Protein AF-A0A448WLX7-F1 (afdb_monomer)

Nearest PDB structures (foldseek):
  8vtb-assembly1_A  TM=5.440E-01  e=6.878E-02  Spirochaeta thermophila
  8vta-assembly1_A  TM=6.052E-01  e=1.292E-01  Spirochaeta thermophila
  7w6n-assembly1_B  TM=4.702E-01  e=5.692E-02  Homo sapiens
  7w6s-assembly1_F  TM=4.322E-01  e=3.899E-02  Homo sapiens
  8vt9-assembly1_A  TM=4.834E-01  e=9.429E-02  Spirochaeta thermophila

Solvent-accessible surface area (backbone atoms only — not comparable to full-atom values): 6444 Å² total; per-residue (Å²): 117,71,66,60,56,53,51,54,51,50,52,52,53,49,48,49,50,36,30,32,69,67,68,61,87,73,87,69,75,66,88,46,72,68,50,44,52,51,45,53,52,37,30,52,52,31,52,50,52,51,51,51,52,52,53,53,50,49,57,55,48,52,57,50,50,52,51,51,48,54,54,50,52,53,53,49,53,52,52,52,51,50,49,49,47,40,50,60,72,72,37,100,69,64,61,68,74,58,55,59,52,53,54,53,54,54,53,47,68,65,60,71,77,114

Secondary structure (DSSP, 8-state):
-HHHHHHHHHHHHHHHHHHHTT----SS---SHHHHHHHHHHHHHHHHHHHHHHHHHHHHHHHHHHHHHHHHHHHHHHHHHHHHHIIIIISSS--HHHHHHHHHHHHHHHHTT-

Organism: NCBI:txid117903

InterPro domains:
  IPR004178 Calmodulin-binding domain [PF02888] (65-111)
  IPR004178 Calmodulin-binding domain [SM01053] (64-114)
  IPR013099 Potassium channel domain [PF07885] (6-61)
  IPR015449 Potassium channel, calcium-activated, SK [PTHR10153] (5-111)
  IPR036122 SK, calmodulin-binding domain superfamily [SSF81327] (59-111)

Mean predicted aligned error: 13.39 Å

Foldseek 3Di:
DVVVVVVVVVLLVVLLVCLLCVNCPVPDDDPDPVSVVSSVVSNVVSVVVVVVVVVVVVVVVVVVVVVVVVVVVVVVVVVLVVVCCCQVPVDPDHDVVVVVVSVVVVVCVVPVPD

Sequence (114 aa):
MHDEYQANLLNSMWLIAVTFLSIGYGDIVPHTYCGRVIAICAGVLGSGCTALVVAVFARKLELSKAEKHVKYYAANVLRETWLIYKYTKLVKRVNPSKVRTHQRKFLRAIHGQV

Radius of gyration: 31.61 Å; Cα contacts (8 Å, |Δi|>4): 35; chains: 1; bounding box: 75×33×71 Å

pLDDT: mean 81.43, std 10.05, range [47.69, 95.31]

Structure (mmCIF, N/CA/C/O backbone):
data_AF-A0A448WLX7-F1
#
_entry.id   AF-A0A448WLX7-F1
#
loop_
_atom_site.group_PDB
_atom_site.id
_atom_site.type_symbol
_atom_site.label_atom_id
_atom_site.label_alt_id
_atom_site.label_comp_id
_atom_site.label_asym_id
_atom_site.label_entity_id
_atom_site.label_seq_id
_atom_site.pdbx_PDB_ins_code
_atom_site.Cartn_x
_atom_site.Cartn_y
_atom_site.Cartn_z
_atom_site.occupancy
_atom_site.B_iso_or_equiv
_atom_site.auth_seq_id
_atom_site.auth_comp_id
_atom_site.auth_asym_id
_atom_site.auth_atom_id
_atom_site.pdbx_PDB_model_num
ATOM 1 N N . MET A 1 1 ? 35.402 2.945 -23.782 1.00 61.84 1 MET A N 1
ATOM 2 C CA . MET A 1 1 ? 34.767 1.605 -23.875 1.00 61.84 1 MET A CA 1
ATOM 3 C C . MET A 1 1 ? 34.135 1.160 -22.559 1.00 61.84 1 MET A C 1
ATOM 5 O O . MET A 1 1 ? 33.009 0.693 -22.609 1.00 61.84 1 MET A O 1
ATOM 9 N N . HIS A 1 2 ? 34.787 1.298 -21.395 1.00 70.38 2 HIS A N 1
ATOM 10 C CA . HIS A 1 2 ? 34.151 0.935 -20.113 1.00 70.38 2 HIS A CA 1
ATOM 11 C C . HIS A 1 2 ? 32.981 1.861 -19.729 1.00 70.38 2 HIS A C 1
ATOM 13 O O . HIS A 1 2 ? 31.963 1.383 -19.232 1.00 70.38 2 HIS A O 1
ATOM 19 N N . ASP A 1 3 ? 33.079 3.156 -20.037 1.00 79.00 3 ASP A N 1
ATOM 20 C CA . ASP A 1 3 ? 32.063 4.145 -19.646 1.00 79.00 3 ASP A CA 1
ATOM 21 C C . ASP A 1 3 ? 30.704 3.925 -20.333 1.00 79.00 3 ASP A C 1
ATOM 23 O O . ASP A 1 3 ? 29.656 4.102 -19.715 1.00 79.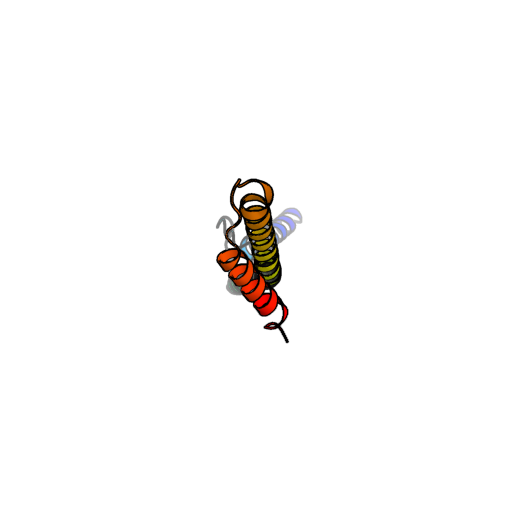00 3 ASP A O 1
ATOM 27 N N . GLU A 1 4 ? 30.699 3.460 -21.586 1.00 79.94 4 GLU A N 1
ATOM 28 C CA . GLU A 1 4 ? 29.460 3.186 -22.327 1.00 79.94 4 GLU A CA 1
ATOM 29 C C . GLU A 1 4 ? 28.717 1.960 -21.791 1.00 79.94 4 GLU A C 1
ATOM 31 O O . GLU A 1 4 ? 27.490 1.957 -21.710 1.00 79.94 4 GLU A O 1
ATOM 36 N N . TYR A 1 5 ? 29.440 0.913 -21.384 1.00 81.19 5 TYR A N 1
ATOM 37 C CA . TYR A 1 5 ? 28.818 -0.264 -20.778 1.00 81.19 5 TYR A CA 1
ATOM 38 C C . TYR A 1 5 ? 28.167 0.088 -19.439 1.00 81.19 5 TYR A C 1
ATOM 40 O O . TYR A 1 5 ? 27.025 -0.294 -19.177 1.00 81.19 5 TYR A O 1
ATOM 48 N N . GLN A 1 6 ? 28.862 0.884 -18.625 1.00 82.06 6 GLN A N 1
ATOM 49 C CA . GLN A 1 6 ? 28.334 1.354 -17.353 1.00 82.06 6 GLN A CA 1
ATOM 50 C C . GLN A 1 6 ? 27.101 2.246 -17.547 1.00 82.06 6 GLN A C 1
ATOM 52 O O . GLN A 1 6 ? 26.102 2.053 -16.856 1.00 82.06 6 GLN A O 1
ATOM 57 N N . ALA A 1 7 ? 27.118 3.150 -18.531 1.00 83.31 7 ALA A N 1
ATOM 58 C CA . ALA A 1 7 ? 25.956 3.965 -18.880 1.00 83.31 7 ALA A CA 1
ATOM 59 C C . ALA A 1 7 ? 24.758 3.109 -19.333 1.00 83.31 7 ALA A C 1
ATOM 61 O O . ALA A 1 7 ? 23.641 3.315 -18.865 1.00 83.31 7 ALA A O 1
ATOM 62 N N . ASN A 1 8 ? 24.978 2.095 -20.174 1.00 84.38 8 ASN A N 1
ATOM 63 C CA . ASN A 1 8 ? 23.917 1.195 -20.640 1.00 84.38 8 ASN A CA 1
ATOM 64 C C . ASN A 1 8 ? 23.304 0.346 -19.510 1.00 84.38 8 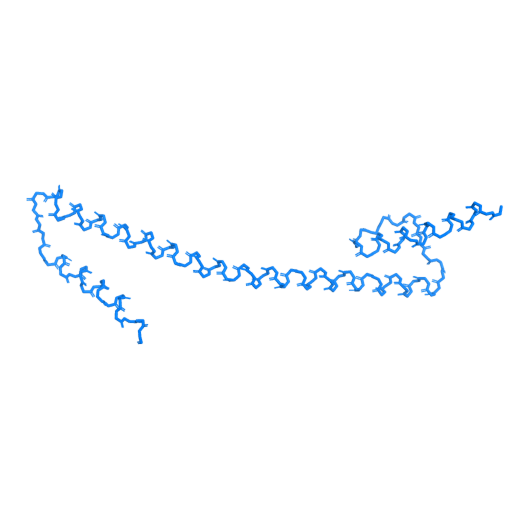ASN A C 1
ATOM 66 O O . ASN A 1 8 ? 22.083 0.151 -19.473 1.00 84.38 8 ASN A O 1
ATOM 70 N N . LEU A 1 9 ? 24.126 -0.133 -18.569 1.00 84.81 9 LEU A N 1
ATOM 71 C CA . LEU A 1 9 ? 23.650 -0.834 -17.374 1.00 84.81 9 LEU A CA 1
ATOM 72 C C . LEU A 1 9 ? 22.826 0.087 -16.470 1.00 84.81 9 LEU A C 1
ATOM 74 O O . LEU A 1 9 ? 21.726 -0.287 -16.063 1.00 84.81 9 LEU A O 1
ATOM 78 N N . LEU A 1 10 ? 23.322 1.296 -16.200 1.00 87.75 10 LEU A N 1
ATOM 79 C CA . LEU A 1 10 ? 22.623 2.288 -15.383 1.00 87.75 10 LEU A CA 1
ATOM 80 C C . LEU A 1 10 ? 21.288 2.702 -16.016 1.00 87.75 10 LEU A C 1
ATOM 82 O O . LEU A 1 10 ? 20.280 2.740 -15.316 1.00 87.75 10 LEU A O 1
ATOM 86 N N . ASN A 1 11 ? 21.246 2.903 -17.335 1.00 86.25 11 ASN A N 1
ATOM 87 C CA . ASN A 1 11 ? 20.021 3.201 -18.085 1.00 86.25 11 ASN A CA 1
ATOM 88 C C . ASN A 1 11 ? 18.994 2.064 -17.993 1.00 86.25 11 ASN A C 1
ATOM 90 O O . ASN A 1 11 ? 17.799 2.307 -17.836 1.00 86.25 11 ASN A O 1
ATOM 94 N N . SER A 1 12 ? 19.455 0.812 -18.052 1.00 85.81 12 SER A N 1
ATOM 95 C CA . SER A 1 12 ? 18.589 -0.364 -17.921 1.00 85.81 12 SER A CA 1
ATOM 96 C C . SER A 1 12 ? 18.046 -0.507 -16.497 1.00 85.81 12 SER A C 1
ATOM 98 O O . SER A 1 12 ? 16.854 -0.742 -16.311 1.00 85.81 12 SER A O 1
ATOM 100 N N . MET A 1 13 ? 18.892 -0.317 -15.480 1.00 86.56 13 MET A N 1
ATOM 101 C CA . MET A 1 13 ? 18.469 -0.320 -14.075 1.00 86.56 13 MET A CA 1
ATOM 102 C C . MET A 1 13 ? 17.480 0.811 -13.780 1.00 86.56 13 MET A C 1
ATOM 104 O O . MET A 1 13 ? 16.469 0.576 -13.121 1.00 86.56 13 MET A O 1
ATOM 108 N N . TRP A 1 14 ? 17.740 2.012 -14.303 1.00 89.31 14 TRP A N 1
ATOM 109 C CA . TRP A 1 14 ? 16.857 3.172 -14.197 1.00 89.31 14 TRP A CA 1
ATOM 110 C C . TRP A 1 14 ? 15.488 2.897 -14.818 1.00 89.31 14 TRP A C 1
ATOM 112 O O . TRP A 1 14 ? 14.468 3.048 -14.148 1.00 89.31 14 TRP A O 1
ATOM 122 N N . LEU A 1 15 ? 15.462 2.399 -16.058 1.00 87.75 15 LEU A N 1
ATOM 123 C CA . LEU A 1 15 ? 14.232 2.033 -16.753 1.00 87.75 15 LEU A CA 1
ATOM 124 C C . LEU A 1 15 ? 13.404 1.022 -15.947 1.00 87.75 15 LEU A C 1
ATOM 126 O O . LEU A 1 15 ? 12.196 1.201 -15.777 1.00 87.75 15 LEU A O 1
ATOM 130 N N . ILE A 1 16 ? 14.042 -0.028 -15.422 1.00 86.69 16 ILE A N 1
ATOM 131 C CA . ILE A 1 16 ? 13.357 -1.048 -14.619 1.00 86.69 16 ILE A CA 1
ATOM 132 C C . ILE A 1 16 ? 12.851 -0.467 -13.295 1.00 86.69 16 ILE A C 1
ATOM 134 O O . ILE A 1 16 ? 11.719 -0.759 -12.915 1.00 86.69 16 ILE A O 1
ATOM 138 N N . ALA A 1 17 ? 13.621 0.392 -12.624 1.00 85.94 17 ALA A N 1
ATOM 139 C CA . ALA A 1 17 ? 13.199 1.044 -11.384 1.00 85.94 17 ALA A CA 1
ATOM 140 C C . ALA A 1 17 ? 11.988 1.972 -11.597 1.00 85.94 17 ALA A C 1
ATOM 142 O O . ALA A 1 17 ? 11.001 1.874 -10.867 1.00 85.94 17 ALA A O 1
ATOM 143 N N . VAL A 1 18 ? 12.021 2.818 -12.631 1.00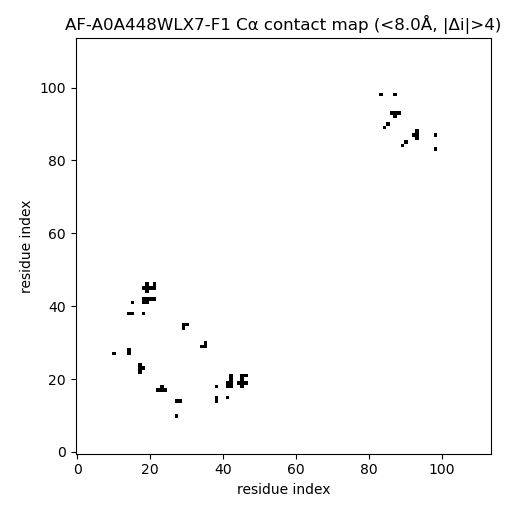 86.56 18 VAL A N 1
ATOM 144 C CA . VAL A 1 18 ? 10.927 3.735 -13.005 1.00 86.56 18 VAL A CA 1
ATOM 145 C C . VAL A 1 18 ? 9.665 2.970 -13.415 1.00 86.56 18 VAL A C 1
ATOM 147 O O . VAL A 1 18 ? 8.552 3.400 -13.103 1.00 86.56 18 VAL A O 1
ATOM 150 N N . THR A 1 19 ? 9.828 1.819 -14.074 1.00 86.50 19 THR A N 1
ATOM 151 C CA . THR A 1 19 ? 8.717 0.944 -14.478 1.00 86.50 19 THR A CA 1
ATOM 152 C C . THR A 1 19 ? 8.127 0.186 -13.288 1.00 86.50 19 THR A C 1
ATOM 154 O O . THR A 1 19 ? 6.909 0.126 -13.143 1.00 86.50 19 THR A O 1
ATOM 157 N N . PHE A 1 20 ? 8.968 -0.342 -12.395 1.00 85.81 20 PHE A N 1
ATOM 158 C CA . PHE A 1 20 ? 8.528 -1.014 -11.170 1.00 85.81 20 PHE A CA 1
ATOM 159 C C . PHE A 1 20 ? 7.764 -0.060 -10.246 1.00 85.81 20 PHE A C 1
ATOM 161 O O . PHE A 1 20 ? 6.721 -0.416 -9.700 1.00 85.81 20 PHE A O 1
ATOM 168 N N . LEU A 1 21 ? 8.242 1.182 -10.131 1.00 84.44 21 LEU A N 1
ATOM 169 C CA . LEU A 1 21 ? 7.584 2.239 -9.365 1.00 84.44 21 LEU A CA 1
ATOM 170 C C . LEU A 1 21 ? 6.345 2.815 -10.078 1.00 84.44 21 LEU A C 1
ATOM 172 O O . LEU A 1 21 ? 5.656 3.660 -9.516 1.00 84.44 21 LEU A O 1
ATOM 176 N N . SER A 1 22 ? 6.034 2.341 -11.293 1.00 84.88 22 SER A N 1
ATOM 177 C CA . SER A 1 22 ? 4.906 2.792 -12.121 1.00 84.88 22 SER A CA 1
ATOM 178 C C . SER A 1 22 ? 4.900 4.308 -12.392 1.00 84.88 22 SER A C 1
ATOM 180 O O . SER A 1 22 ? 3.833 4.899 -12.530 1.00 84.88 22 SER A O 1
ATOM 182 N N . ILE A 1 23 ? 6.080 4.945 -12.470 1.00 89.12 23 ILE A N 1
ATOM 183 C CA . ILE A 1 23 ? 6.207 6.382 -12.781 1.00 89.12 23 ILE A CA 1
ATOM 184 C C . ILE A 1 23 ? 6.178 6.612 -14.295 1.00 89.12 23 ILE A C 1
ATOM 186 O O . ILE A 1 23 ? 5.370 7.393 -14.782 1.00 89.12 23 ILE A O 1
ATOM 190 N N . GLY A 1 24 ? 7.065 5.932 -15.032 1.00 85.06 24 GLY A N 1
ATOM 191 C CA . GLY A 1 24 ? 7.131 5.993 -16.497 1.00 85.06 24 GLY A CA 1
ATOM 192 C C . GLY A 1 24 ? 7.448 7.377 -17.084 1.00 85.06 24 GLY A C 1
ATOM 193 O O . GLY A 1 24 ? 6.650 7.892 -17.857 1.00 85.06 24 GLY A O 1
ATOM 194 N N . TYR A 1 25 ? 8.613 7.963 -16.775 1.00 84.44 25 TYR A N 1
ATOM 195 C CA . TYR A 1 25 ? 9.029 9.261 -17.343 1.00 84.44 25 TYR A CA 1
ATOM 196 C C . TYR A 1 25 ? 9.113 9.274 -18.881 1.00 84.44 25 TYR A C 1
ATOM 198 O O . TYR A 1 25 ? 8.861 10.309 -19.494 1.00 84.44 25 TYR A O 1
ATOM 206 N N . GLY A 1 26 ? 9.439 8.134 -19.504 1.00 82.81 26 GLY A N 1
ATOM 207 C CA . GLY A 1 26 ? 9.500 7.990 -20.965 1.00 82.81 26 GLY A CA 1
ATOM 208 C C . GLY A 1 26 ? 10.767 8.562 -21.612 1.00 82.81 26 GLY A C 1
ATOM 209 O O . GLY A 1 26 ? 10.827 8.687 -22.831 1.00 82.81 26 GLY A O 1
ATOM 210 N N . ASP A 1 27 ? 11.773 8.889 -20.805 1.00 82.50 27 ASP A N 1
ATOM 211 C CA . ASP A 1 27 ? 13.097 9.375 -21.197 1.00 82.50 27 ASP A CA 1
ATOM 212 C C . ASP A 1 27 ? 13.943 8.303 -21.902 1.00 82.50 27 ASP A C 1
ATOM 214 O O . ASP A 1 27 ? 14.696 8.603 -22.826 1.00 82.50 27 ASP A O 1
ATOM 218 N N . ILE A 1 28 ? 13.796 7.041 -21.493 1.00 78.25 28 ILE A N 1
ATOM 219 C CA . ILE A 1 28 ? 14.498 5.887 -22.063 1.00 78.25 28 ILE A CA 1
ATOM 220 C C . ILE A 1 28 ? 13.459 4.802 -22.362 1.00 78.25 28 ILE A C 1
ATOM 222 O O . ILE A 1 28 ? 12.650 4.456 -21.504 1.00 78.25 28 ILE A O 1
ATOM 226 N N . VAL A 1 29 ? 13.462 4.248 -23.580 1.00 77.25 29 VAL A N 1
ATOM 227 C CA . VAL A 1 29 ? 12.477 3.245 -24.026 1.00 77.25 29 VAL A CA 1
ATOM 228 C C . VAL A 1 29 ? 13.201 2.017 -24.587 1.00 77.25 29 VAL A C 1
ATOM 230 O O . VAL A 1 29 ? 14.121 2.162 -25.393 1.00 77.25 29 VAL A O 1
ATOM 233 N N . PRO A 1 30 ? 12.802 0.784 -24.217 1.00 78.38 30 PRO A N 1
ATOM 234 C CA . PRO A 1 30 ? 13.405 -0.406 -24.791 1.00 78.38 30 PRO A CA 1
ATOM 235 C C . PRO A 1 30 ? 12.984 -0.549 -26.261 1.00 78.38 30 PRO A C 1
ATOM 237 O O . PRO A 1 30 ? 11.818 -0.787 -26.598 1.00 78.38 30 PRO A O 1
ATOM 240 N N . HIS A 1 31 ? 13.961 -0.435 -27.158 1.00 76.12 31 HIS A N 1
ATOM 241 C CA . HIS A 1 31 ? 13.766 -0.656 -28.594 1.00 76.12 31 HIS A CA 1
ATOM 242 C C . HIS A 1 31 ? 13.768 -2.146 -28.973 1.00 76.12 31 HIS A C 1
ATOM 244 O O . HIS A 1 31 ? 13.334 -2.504 -30.066 1.00 76.12 31 HIS A O 1
ATOM 250 N N . THR A 1 32 ? 14.196 -3.029 -28.064 1.00 85.88 32 THR A N 1
ATOM 251 C CA . THR A 1 32 ? 14.223 -4.481 -28.272 1.00 85.88 32 THR A CA 1
ATOM 252 C C . THR A 1 32 ? 12.950 -5.156 -27.758 1.00 85.88 32 THR A C 1
ATOM 254 O O . THR A 1 32 ? 12.384 -4.769 -26.733 1.00 85.88 32 THR A O 1
ATOM 257 N N . TYR A 1 33 ? 12.513 -6.219 -28.440 1.00 80.00 33 TYR A N 1
ATOM 258 C CA . TYR A 1 33 ? 11.341 -7.005 -28.033 1.00 80.00 33 TYR A CA 1
ATOM 259 C C . TYR A 1 33 ? 11.499 -7.614 -26.631 1.00 80.00 33 TYR A C 1
ATOM 261 O O . TYR A 1 33 ? 10.568 -7.557 -25.832 1.00 80.00 33 TYR A O 1
ATOM 269 N N . CYS A 1 34 ? 12.691 -8.123 -26.301 1.00 82.69 34 CYS A N 1
ATOM 270 C CA . CYS A 1 34 ? 12.990 -8.669 -24.975 1.00 82.69 34 CYS A CA 1
ATOM 271 C C . CYS A 1 34 ? 12.872 -7.597 -23.874 1.00 82.69 34 CYS A C 1
ATOM 273 O O . CYS A 1 34 ? 12.215 -7.825 -22.860 1.00 82.69 34 CYS A O 1
ATOM 275 N N . GLY A 1 35 ? 13.410 -6.391 -24.101 1.00 84.00 35 GLY A N 1
ATOM 276 C CA . GLY A 1 35 ? 13.316 -5.293 -23.134 1.00 84.00 35 GLY A CA 1
ATOM 277 C C . GLY A 1 35 ? 11.876 -4.837 -22.884 1.00 84.00 35 GLY A C 1
ATOM 278 O O . GLY A 1 35 ? 11.512 -4.543 -21.748 1.00 84.00 35 GLY A O 1
ATOM 279 N N . ARG A 1 36 ? 11.027 -4.846 -23.921 1.00 86.69 36 ARG A N 1
ATOM 280 C CA . ARG A 1 36 ? 9.594 -4.534 -23.786 1.00 86.69 36 ARG A CA 1
ATOM 281 C C . ARG A 1 36 ? 8.858 -5.562 -22.929 1.00 86.69 36 ARG A C 1
ATOM 283 O O . ARG A 1 36 ? 8.076 -5.172 -22.069 1.00 86.69 36 ARG A O 1
ATOM 290 N N . VAL A 1 37 ? 9.129 -6.854 -23.122 1.00 88.62 37 VAL A N 1
ATOM 291 C CA . VAL A 1 37 ? 8.530 -7.923 -22.302 1.00 88.62 37 VAL A CA 1
ATOM 292 C C . VAL A 1 37 ? 8.954 -7.786 -20.840 1.00 88.62 37 VAL A C 1
ATOM 294 O O . VAL A 1 37 ? 8.101 -7.820 -19.957 1.00 88.62 37 VAL A O 1
ATOM 297 N N . ILE A 1 38 ? 10.243 -7.552 -20.577 1.00 88.12 38 ILE A N 1
ATOM 298 C CA . ILE A 1 38 ? 10.755 -7.371 -19.211 1.00 88.12 38 ILE A CA 1
ATOM 299 C C . ILE A 1 38 ? 10.115 -6.146 -18.545 1.00 88.12 38 ILE A C 1
ATOM 301 O O . ILE A 1 38 ? 9.707 -6.237 -17.389 1.00 88.12 38 ILE A O 1
ATOM 305 N N . ALA A 1 39 ? 9.969 -5.028 -19.264 1.00 87.50 39 ALA A N 1
ATOM 306 C CA . ALA A 1 39 ? 9.297 -3.837 -18.746 1.00 87.50 39 ALA A CA 1
ATOM 307 C C . ALA A 1 39 ? 7.830 -4.121 -18.370 1.00 87.50 39 ALA A C 1
ATOM 309 O O . ALA A 1 39 ? 7.389 -3.752 -17.282 1.00 87.50 39 ALA A O 1
ATOM 310 N N . ILE A 1 40 ? 7.089 -4.846 -19.217 1.00 87.50 40 ILE A N 1
ATOM 311 C CA . ILE A 1 40 ? 5.706 -5.254 -18.919 1.00 87.50 40 ILE A CA 1
ATOM 312 C C . ILE A 1 40 ? 5.663 -6.147 -17.671 1.00 87.50 40 ILE A C 1
ATOM 314 O O . ILE A 1 40 ? 4.872 -5.892 -16.763 1.00 87.50 40 ILE A O 1
ATOM 318 N N . CYS A 1 41 ? 6.531 -7.159 -17.582 1.00 88.06 41 CYS A N 1
ATOM 319 C CA . CYS A 1 41 ? 6.606 -8.036 -16.412 1.00 88.06 41 CYS A CA 1
ATOM 320 C C . CYS A 1 41 ? 6.949 -7.261 -15.130 1.00 88.06 41 CYS A C 1
ATOM 322 O O . CYS A 1 41 ? 6.308 -7.474 -14.102 1.00 88.06 41 CYS A O 1
ATOM 324 N N . ALA A 1 42 ? 7.913 -6.337 -15.187 1.00 88.56 42 ALA A N 1
ATOM 325 C CA . ALA A 1 42 ? 8.296 -5.492 -14.056 1.00 88.56 42 ALA A CA 1
ATOM 326 C C . ALA A 1 42 ? 7.134 -4.603 -13.582 1.00 88.56 42 ALA A C 1
ATOM 328 O O . ALA A 1 42 ? 6.901 -4.497 -12.377 1.00 88.56 42 ALA A O 1
ATOM 329 N N . GLY A 1 43 ? 6.365 -4.029 -14.513 1.00 89.56 43 GLY A N 1
ATOM 330 C CA . GLY A 1 43 ? 5.167 -3.248 -14.196 1.00 89.56 43 GLY A CA 1
ATOM 331 C C . GLY A 1 43 ? 4.065 -4.089 -13.543 1.00 89.56 43 GLY A C 1
ATOM 332 O O . GLY A 1 43 ? 3.508 -3.700 -12.516 1.00 89.56 43 GLY A O 1
ATOM 333 N N . VAL A 1 44 ? 3.788 -5.285 -14.075 1.00 90.69 44 VAL A N 1
ATOM 334 C CA . VAL A 1 44 ? 2.802 -6.212 -13.488 1.00 90.69 44 VAL A CA 1
ATOM 335 C C . VAL A 1 44 ? 3.209 -6.610 -12.069 1.00 90.69 44 VAL A C 1
ATOM 337 O O . VAL A 1 44 ? 2.386 -6.532 -11.157 1.00 90.69 44 VAL A O 1
ATOM 340 N N . LEU A 1 45 ? 4.478 -6.958 -11.847 1.00 89.88 45 LEU A N 1
ATOM 341 C CA . LEU A 1 45 ? 4.987 -7.290 -10.515 1.00 89.88 45 LEU A CA 1
ATOM 342 C C . LEU A 1 45 ? 4.891 -6.101 -9.544 1.00 89.88 45 LEU A C 1
ATOM 344 O O . LEU A 1 45 ? 4.433 -6.281 -8.417 1.00 89.88 45 LEU A O 1
ATOM 348 N N . GLY A 1 46 ? 5.248 -4.886 -9.976 1.00 88.06 46 GLY A N 1
ATOM 349 C CA . GLY A 1 46 ? 5.129 -3.671 -9.158 1.00 88.06 46 GLY A CA 1
ATOM 350 C C . GLY A 1 46 ? 3.682 -3.363 -8.755 1.00 88.06 46 GLY A C 1
ATOM 351 O O . GLY A 1 46 ? 3.385 -3.106 -7.581 1.00 88.06 46 GLY A O 1
ATOM 352 N N . SER A 1 47 ? 2.753 -3.483 -9.707 1.00 90.06 47 SER A N 1
ATOM 353 C CA . SER A 1 47 ? 1.320 -3.302 -9.446 1.00 90.06 47 SER A CA 1
ATOM 354 C C . SER A 1 47 ? 0.763 -4.377 -8.501 1.00 90.06 47 SER A C 1
ATOM 356 O O . SER A 1 47 ? 0.026 -4.056 -7.567 1.00 90.06 47 SER A O 1
ATOM 358 N N . GLY A 1 48 ? 1.186 -5.636 -8.666 1.00 91.56 48 GLY A N 1
ATOM 359 C CA . GLY A 1 48 ? 0.810 -6.749 -7.796 1.00 91.56 48 GLY A CA 1
ATOM 360 C C . GLY A 1 48 ? 1.307 -6.567 -6.361 1.00 91.56 48 GLY A C 1
ATOM 361 O O . GLY A 1 48 ? 0.538 -6.745 -5.415 1.00 91.56 48 GLY A O 1
ATOM 362 N N . CYS A 1 49 ? 2.556 -6.132 -6.180 1.00 89.19 49 CYS A N 1
ATOM 363 C CA . CYS A 1 49 ? 3.109 -5.800 -4.866 1.00 89.19 49 CYS A CA 1
ATOM 364 C C . CYS A 1 49 ? 2.306 -4.689 -4.178 1.00 89.19 49 CYS A C 1
ATOM 366 O O . CYS A 1 49 ? 1.930 -4.825 -3.013 1.00 89.19 49 CYS A O 1
ATOM 368 N N . THR A 1 50 ? 1.979 -3.620 -4.907 1.00 90.81 50 THR A N 1
ATOM 369 C CA . THR A 1 50 ? 1.171 -2.511 -4.374 1.00 90.81 50 THR A CA 1
ATOM 370 C C . THR A 1 50 ? -0.227 -2.981 -3.973 1.00 90.81 50 THR A C 1
ATOM 372 O O . THR A 1 50 ? -0.708 -2.648 -2.888 1.00 90.81 50 THR A O 1
ATOM 375 N N . ALA A 1 51 ? -0.861 -3.821 -4.794 1.00 93.62 51 ALA A N 1
ATOM 376 C CA . ALA A 1 51 ? -2.168 -4.395 -4.493 1.00 93.62 51 ALA A CA 1
ATOM 377 C C . ALA A 1 51 ? -2.146 -5.255 -3.219 1.00 93.62 51 ALA A C 1
ATOM 379 O O . ALA A 1 51 ? -3.037 -5.132 -2.376 1.00 93.62 51 ALA A O 1
ATOM 380 N N . LEU A 1 52 ? -1.110 -6.083 -3.037 1.00 93.69 52 LEU A N 1
ATOM 381 C CA . LEU A 1 52 ? -0.935 -6.882 -1.821 1.00 93.69 52 LEU A CA 1
ATOM 382 C C . LEU A 1 52 ? -0.765 -5.998 -0.583 1.00 93.69 52 LEU A C 1
ATOM 384 O O . LEU A 1 52 ? -1.415 -6.244 0.433 1.00 93.69 52 LEU A O 1
ATOM 388 N N . VAL A 1 53 ? 0.055 -4.948 -0.671 1.00 94.75 53 VAL A N 1
ATOM 389 C CA . VAL A 1 53 ? 0.255 -3.990 0.426 1.00 94.75 53 VAL A CA 1
ATOM 390 C C . VAL A 1 53 ? -1.072 -3.336 0.813 1.00 94.75 53 VAL A C 1
ATOM 392 O O . VAL A 1 53 ? -1.454 -3.377 1.984 1.00 94.75 53 VAL A O 1
ATOM 395 N N . VAL A 1 54 ? -1.825 -2.809 -0.157 1.00 94.62 54 VAL A N 1
ATOM 396 C CA . VAL A 1 54 ? -3.141 -2.194 0.087 1.00 94.62 54 VAL A CA 1
ATOM 397 C C . VAL A 1 54 ? -4.123 -3.198 0.698 1.00 94.62 54 VAL A C 1
ATOM 399 O O . VAL A 1 54 ? -4.816 -2.861 1.658 1.00 94.62 54 VAL A O 1
ATOM 402 N N . ALA A 1 55 ? -4.153 -4.442 0.215 1.00 95.31 55 ALA A N 1
ATOM 403 C CA . ALA A 1 55 ? -5.010 -5.489 0.767 1.00 95.31 55 ALA A CA 1
ATOM 404 C C . ALA A 1 55 ? -4.659 -5.826 2.227 1.00 95.31 55 ALA A C 1
ATOM 406 O O . ALA A 1 55 ? -5.551 -5.985 3.062 1.00 95.31 55 ALA A O 1
ATOM 407 N N . VAL A 1 56 ? -3.369 -5.903 2.567 1.00 94.62 56 VAL A N 1
ATOM 408 C CA . VAL A 1 56 ? -2.916 -6.124 3.949 1.00 94.62 56 VAL A CA 1
ATOM 409 C C . VAL A 1 56 ? -3.291 -4.939 4.840 1.00 94.62 56 VAL A C 1
ATOM 411 O O . VAL A 1 56 ? -3.820 -5.146 5.935 1.00 94.62 56 VAL A O 1
ATOM 414 N N . PHE A 1 57 ? -3.084 -3.706 4.372 1.00 93.38 57 PHE A N 1
ATOM 415 C CA . PHE A 1 57 ? -3.501 -2.507 5.098 1.00 93.38 57 PHE A CA 1
ATOM 416 C C . PHE A 1 57 ? -5.014 -2.467 5.321 1.00 93.38 57 PHE A C 1
ATOM 418 O O . PHE A 1 57 ? -5.445 -2.190 6.438 1.00 93.38 57 PHE A O 1
ATOM 425 N N . ALA A 1 58 ? -5.825 -2.808 4.318 1.00 92.56 58 ALA A N 1
ATOM 426 C CA . ALA A 1 58 ? -7.279 -2.871 4.452 1.00 92.56 58 ALA A CA 1
ATOM 427 C C . ALA A 1 58 ? -7.708 -3.839 5.567 1.00 92.56 58 ALA A C 1
ATOM 429 O O . ALA A 1 58 ? -8.501 -3.459 6.428 1.00 92.56 58 ALA A O 1
ATOM 430 N N . ARG A 1 59 ? -7.100 -5.032 5.638 1.00 90.12 59 ARG A N 1
ATOM 431 C CA . ARG A 1 59 ? -7.353 -6.005 6.719 1.00 90.12 59 ARG A CA 1
ATOM 432 C C . ARG A 1 59 ? -6.961 -5.462 8.099 1.00 90.12 59 ARG A C 1
ATOM 434 O O . ARG A 1 59 ? -7.675 -5.667 9.077 1.00 90.12 59 ARG A O 1
ATOM 441 N N . LYS A 1 60 ? -5.840 -4.739 8.209 1.00 87.50 60 LYS A N 1
ATOM 442 C CA . LYS A 1 60 ? -5.441 -4.081 9.472 1.00 87.50 60 LYS A CA 1
ATOM 443 C C . LYS A 1 60 ? -6.401 -2.950 9.857 1.00 87.50 60 LYS A C 1
ATOM 445 O O . LYS A 1 60 ? -6.719 -2.790 11.033 1.00 87.50 60 LYS A O 1
ATOM 450 N N . LEU A 1 61 ? -6.903 -2.195 8.882 1.00 88.06 61 LEU A N 1
ATOM 451 C CA . LEU A 1 61 ? -7.890 -1.140 9.109 1.00 88.06 61 LEU A CA 1
ATOM 452 C C . LEU A 1 61 ? -9.259 -1.700 9.511 1.00 88.06 61 LEU A C 1
ATOM 454 O O . LEU A 1 61 ? -9.938 -1.077 10.323 1.00 88.06 61 LEU A O 1
ATOM 458 N N . GLU A 1 62 ? -9.664 -2.865 9.002 1.00 83.75 62 GLU A N 1
ATOM 459 C CA . GLU A 1 62 ? -10.871 -3.572 9.456 1.00 83.75 62 GLU A CA 1
ATOM 460 C C . GLU A 1 62 ? -10.801 -3.930 10.943 1.00 83.75 62 GLU A C 1
ATOM 462 O O . GLU A 1 62 ? -11.767 -3.694 11.670 1.00 83.75 62 GLU A O 1
ATOM 467 N N . LEU A 1 63 ? -9.640 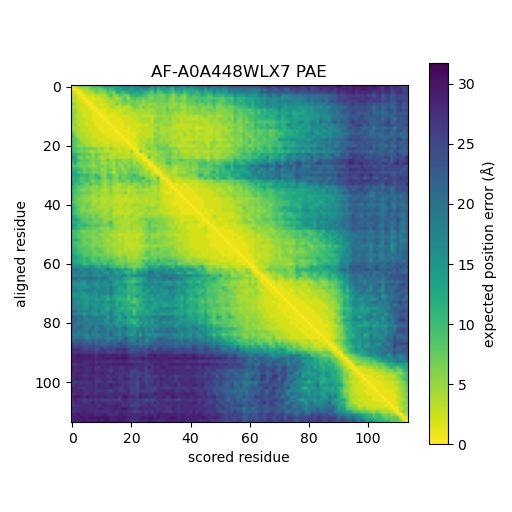-4.377 11.432 1.00 72.50 63 LEU A N 1
ATOM 468 C CA . LEU A 1 63 ? -9.428 -4.585 12.868 1.00 72.50 63 LEU A CA 1
ATOM 469 C C . LEU A 1 63 ? -9.589 -3.273 13.661 1.00 72.50 63 LEU A C 1
ATOM 471 O O . LEU A 1 63 ? -10.251 -3.261 14.696 1.00 72.50 63 LEU A O 1
ATOM 475 N N . SER A 1 64 ? -9.098 -2.138 13.147 1.00 79.75 64 SER A N 1
ATOM 476 C CA . SER A 1 64 ? -9.313 -0.830 13.796 1.00 79.75 64 SER A CA 1
ATOM 477 C C . SER A 1 64 ? -10.759 -0.313 13.684 1.00 79.75 64 SER A C 1
ATOM 479 O O . SER A 1 64 ? -11.238 0.428 14.547 1.00 79.75 64 SER A O 1
ATOM 481 N N . LYS A 1 65 ? -11.532 -0.732 12.670 1.00 76.75 65 LYS A N 1
ATOM 4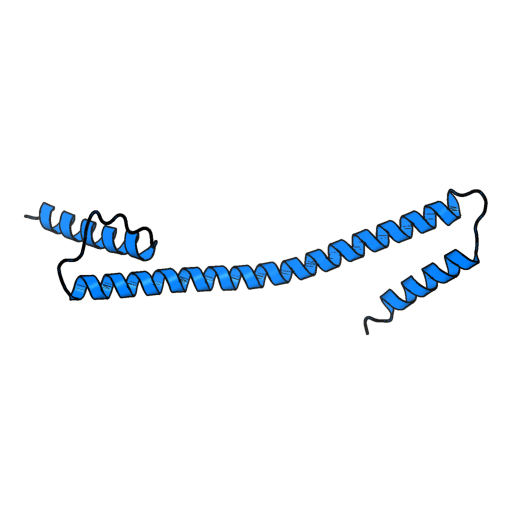82 C CA . LYS A 1 65 ? -12.984 -0.472 12.638 1.00 76.75 65 LYS A CA 1
ATOM 483 C C . LYS A 1 65 ? -13.693 -1.153 13.813 1.00 76.75 65 LYS A C 1
ATOM 485 O O . LYS A 1 65 ? -14.599 -0.546 14.385 1.00 76.75 65 LYS A O 1
ATOM 490 N N . ALA A 1 66 ? -13.256 -2.347 14.217 1.00 79.44 66 ALA A N 1
ATOM 491 C CA . ALA A 1 66 ? -13.771 -3.007 15.418 1.00 79.44 66 ALA A CA 1
ATOM 492 C C . ALA A 1 66 ? -13.480 -2.172 16.681 1.00 79.44 66 ALA A C 1
ATOM 494 O O . ALA A 1 66 ? -14.363 -1.964 17.513 1.00 79.44 66 ALA A O 1
ATOM 495 N N . GLU A 1 67 ? -12.286 -1.580 16.782 1.00 84.31 67 GLU A N 1
ATOM 496 C CA . GLU A 1 67 ? -11.946 -0.656 17.874 1.00 84.31 67 GLU A CA 1
ATOM 497 C C . GLU A 1 67 ? -12.802 0.617 17.857 1.00 84.31 67 GLU A C 1
ATOM 499 O O . GLU A 1 67 ? -13.202 1.107 18.914 1.00 84.31 67 GLU A O 1
ATOM 504 N N . LYS A 1 68 ? -13.117 1.165 16.672 1.00 84.06 68 LYS A N 1
ATOM 505 C CA . LYS A 1 68 ? -14.049 2.301 16.547 1.00 84.06 68 LYS A CA 1
ATOM 506 C C . LYS A 1 68 ? -15.424 1.954 17.100 1.00 84.06 68 LYS A C 1
ATOM 508 O O . LYS A 1 68 ? -16.017 2.794 17.773 1.00 84.06 68 LYS A O 1
ATOM 513 N N . HIS A 1 69 ? -15.902 0.736 16.847 1.00 83.06 69 HIS A N 1
ATOM 514 C CA . HIS A 1 69 ? -17.154 0.243 17.410 1.00 83.06 69 HIS A CA 1
ATOM 515 C C . HIS A 1 69 ? -17.072 0.287 18.941 1.00 83.06 69 HIS A C 1
ATOM 517 O O . HIS A 1 69 ? -17.829 1.021 19.566 1.00 83.06 69 HIS A O 1
ATOM 523 N N . VAL A 1 70 ? -16.071 -0.360 19.547 1.00 87.25 70 VAL A N 1
ATOM 524 C CA . VAL A 1 70 ? -15.878 -0.371 21.012 1.00 87.25 70 VAL A CA 1
ATOM 525 C C . VAL A 1 70 ? -15.805 1.043 21.602 1.00 87.25 70 VAL A C 1
ATOM 527 O O . VAL A 1 70 ? -16.503 1.342 22.572 1.00 87.25 70 VAL A O 1
ATOM 530 N N . LYS A 1 71 ? -15.022 1.943 20.992 1.00 86.12 71 LYS A N 1
ATOM 531 C CA . LYS A 1 71 ? -14.910 3.349 21.419 1.00 86.12 71 LYS A CA 1
ATOM 532 C C . LYS A 1 71 ? -16.257 4.075 21.359 1.00 86.12 71 LYS A C 1
ATOM 534 O O . LYS A 1 71 ? -16.581 4.829 22.275 1.00 86.12 71 LYS A O 1
ATOM 539 N N . TYR A 1 72 ? -17.058 3.823 20.322 1.00 90.69 72 TYR A N 1
ATOM 540 C CA . TYR A 1 72 ? -18.404 4.378 20.189 1.00 90.69 72 TYR A CA 1
ATOM 541 C C . TYR A 1 72 ? -19.346 3.883 21.297 1.00 90.69 72 TYR A C 1
ATOM 543 O O . TYR A 1 72 ? -20.008 4.701 21.938 1.00 90.69 72 TYR A O 1
ATOM 551 N N . TYR A 1 73 ? -19.369 2.575 21.590 1.00 89.06 73 TYR A N 1
ATOM 552 C CA . TYR A 1 73 ? -20.195 2.041 22.685 1.00 89.06 73 TYR A CA 1
ATOM 553 C C . TYR A 1 73 ? -19.772 2.593 24.040 1.00 89.06 73 TYR A C 1
ATOM 555 O O . TYR A 1 73 ? -20.632 3.028 24.803 1.00 89.06 73 TYR A O 1
ATOM 563 N N . ALA A 1 74 ? -18.469 2.628 24.329 1.00 91.44 74 ALA A N 1
ATOM 564 C CA . ALA A 1 74 ? -17.954 3.172 25.582 1.00 91.44 74 ALA A CA 1
ATOM 565 C C . ALA A 1 74 ? -18.364 4.643 25.770 1.00 91.44 74 ALA A C 1
ATOM 567 O O . ALA A 1 74 ? -18.872 5.019 26.830 1.00 91.44 74 ALA A O 1
ATOM 568 N N . ALA A 1 75 ? -18.233 5.461 24.718 1.00 92.62 75 ALA A N 1
ATOM 569 C CA . ALA A 1 75 ? -18.686 6.849 24.731 1.00 92.62 75 ALA A CA 1
ATOM 570 C C . ALA A 1 75 ? -20.203 6.962 24.964 1.00 92.62 75 ALA A C 1
ATOM 572 O O . ALA A 1 75 ? -20.651 7.815 25.734 1.00 92.62 75 ALA A O 1
ATOM 573 N N . ASN A 1 76 ? -21.000 6.085 24.348 1.00 91.75 76 ASN A N 1
ATOM 574 C CA . ASN A 1 76 ? -22.448 6.097 24.520 1.00 91.75 76 ASN A CA 1
ATOM 575 C C . ASN A 1 76 ? -22.868 5.688 25.944 1.00 91.75 76 ASN A C 1
ATOM 577 O O . ASN A 1 76 ? -23.707 6.348 26.548 1.00 91.75 76 ASN A O 1
ATOM 581 N N . VAL A 1 77 ? -22.240 4.662 26.526 1.00 89.81 77 VAL A N 1
ATOM 582 C CA . VAL A 1 77 ? -22.502 4.226 27.910 1.00 89.81 77 VAL A CA 1
ATOM 583 C C . VAL A 1 77 ? -22.160 5.327 28.913 1.00 89.81 77 VAL A C 1
ATOM 585 O O . VAL A 1 77 ? -22.944 5.587 29.830 1.00 89.81 77 VAL A O 1
ATOM 588 N N . LEU A 1 78 ? -21.031 6.016 28.732 1.00 90.88 78 LEU A N 1
ATOM 589 C CA . LEU A 1 78 ? -20.659 7.162 29.567 1.00 90.88 78 LEU A CA 1
ATOM 590 C C . LEU A 1 78 ? -21.695 8.286 29.468 1.00 90.88 78 LEU A C 1
ATOM 592 O O . LEU A 1 78 ? -22.109 8.831 30.492 1.00 90.88 78 LEU A O 1
ATOM 596 N N . ARG A 1 79 ? -22.165 8.593 28.253 1.00 90.12 79 ARG A N 1
ATOM 597 C CA . ARG A 1 79 ? -23.202 9.607 28.023 1.00 90.12 79 ARG A CA 1
ATOM 598 C C . ARG A 1 79 ? -24.511 9.250 28.724 1.00 90.12 79 ARG A C 1
ATOM 600 O O . ARG A 1 79 ? -25.088 10.097 29.403 1.00 90.12 79 ARG A O 1
ATOM 607 N N . GLU A 1 80 ? -24.958 8.006 28.596 1.00 84.69 80 GLU A N 1
ATOM 608 C CA . GLU A 1 80 ? -26.172 7.510 29.249 1.00 84.69 80 GLU A CA 1
ATOM 609 C C . GLU A 1 80 ? -26.034 7.527 30.780 1.00 84.69 80 GLU A C 1
ATOM 611 O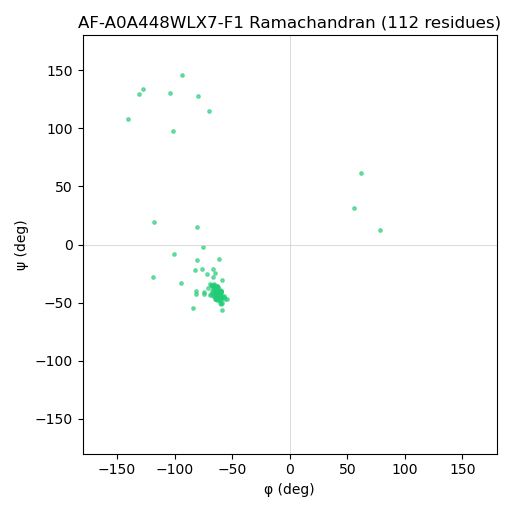 O . GLU A 1 80 ? -26.926 8.007 31.479 1.00 84.69 80 GLU A O 1
ATOM 616 N N . THR A 1 81 ? -24.886 7.099 31.315 1.00 85.44 81 THR A N 1
ATOM 617 C CA . THR A 1 81 ? -24.600 7.118 32.762 1.00 85.44 81 THR A CA 1
ATOM 618 C C . THR A 1 81 ? -24.595 8.545 33.310 1.00 85.44 81 THR A C 1
ATOM 620 O O . THR A 1 81 ? -25.185 8.819 34.358 1.00 85.44 81 THR A O 1
ATOM 623 N N . TRP A 1 82 ? -23.993 9.484 32.576 1.00 87.94 82 TRP A N 1
ATOM 624 C CA . TRP A 1 82 ? -24.000 10.902 32.925 1.00 87.94 82 TRP A CA 1
ATOM 625 C C . TRP A 1 82 ? -25.412 11.499 32.901 1.00 87.94 82 TRP A C 1
ATOM 627 O O . TRP A 1 82 ? -25.791 12.231 33.818 1.00 87.94 82 TRP A O 1
ATOM 637 N N . LEU A 1 83 ? -26.228 11.160 31.897 1.00 82.88 83 LEU A N 1
ATOM 638 C CA . LEU A 1 83 ? -27.623 11.601 31.831 1.00 82.88 83 LEU A CA 1
ATOM 639 C C . LEU A 1 83 ? -28.437 11.048 33.004 1.00 82.88 83 LEU A C 1
ATOM 641 O O . LEU A 1 83 ? -29.183 11.803 33.627 1.00 82.88 83 LEU A O 1
ATOM 645 N N . ILE A 1 84 ? -28.263 9.773 33.362 1.00 79.38 84 ILE A N 1
ATOM 646 C CA . ILE A 1 84 ? -28.908 9.188 34.544 1.00 79.38 84 ILE A CA 1
ATOM 647 C C . ILE A 1 84 ? -28.484 9.945 35.803 1.00 79.38 84 ILE A C 1
ATOM 649 O O . ILE A 1 84 ? -29.351 10.340 36.582 1.00 79.38 84 ILE A O 1
ATOM 653 N N . TYR A 1 85 ? -27.189 10.203 35.997 1.00 81.06 85 TYR A N 1
ATOM 654 C CA . TYR A 1 85 ? -26.701 10.983 37.137 1.00 81.06 85 TYR A CA 1
ATOM 655 C C . TYR A 1 85 ? -27.345 12.374 37.186 1.00 81.06 85 TYR A C 1
ATOM 657 O O . TYR A 1 85 ? -27.849 12.795 38.229 1.00 81.06 85 TYR A O 1
ATOM 665 N N . LYS A 1 86 ? -27.421 13.060 36.042 1.00 79.88 86 LYS A N 1
ATOM 666 C CA . LYS A 1 86 ? -28.060 14.372 35.927 1.00 79.88 86 LYS A CA 1
ATOM 667 C C . LYS A 1 86 ? -29.539 14.329 36.313 1.00 79.88 86 LYS A C 1
ATOM 669 O O . LYS A 1 86 ? -29.966 15.114 37.153 1.00 79.88 86 LYS A O 1
ATOM 674 N N . TYR A 1 87 ? -30.316 13.401 35.763 1.00 69.38 87 TYR A N 1
ATOM 675 C CA . TYR A 1 87 ? -31.754 13.309 36.044 1.00 69.38 87 TYR A CA 1
ATOM 676 C C . TYR A 1 87 ? -32.092 12.703 37.412 1.00 69.38 87 TYR A C 1
ATOM 678 O O . TYR A 1 87 ? -33.189 12.932 37.914 1.00 69.38 87 TYR A O 1
ATOM 686 N N . THR A 1 88 ? -31.173 11.948 38.019 1.00 69.88 88 THR A N 1
ATOM 687 C CA . THR A 1 88 ? -31.398 11.289 39.317 1.00 69.88 88 THR A CA 1
ATOM 688 C C . THR A 1 88 ? -30.883 12.126 40.487 1.00 69.88 88 THR A C 1
ATOM 690 O O . THR A 1 88 ? -31.471 12.090 41.561 1.00 69.88 88 THR A O 1
ATOM 693 N N . LYS A 1 89 ? -29.796 12.887 40.301 1.00 64.94 89 LYS A N 1
ATOM 694 C CA . LYS A 1 89 ? -29.109 13.592 41.396 1.00 64.94 89 LYS A CA 1
ATOM 695 C C . LYS A 1 89 ? -29.069 15.115 41.250 1.00 64.94 89 LYS A C 1
ATOM 697 O O . LYS A 1 89 ? -29.005 15.804 42.260 1.00 64.94 89 LYS A O 1
ATOM 702 N N . LEU A 1 90 ? -29.104 15.644 40.022 1.00 62.91 90 LEU A N 1
ATOM 703 C CA . LEU A 1 90 ? -29.042 17.092 39.753 1.00 62.91 90 LEU A CA 1
ATOM 704 C C . LEU A 1 90 ? -30.419 17.718 39.453 1.00 62.91 90 LEU A C 1
ATOM 706 O O . LEU A 1 90 ? -30.531 18.939 39.388 1.00 62.91 90 LEU A O 1
ATOM 710 N N . VAL A 1 91 ? -31.476 16.913 39.293 1.00 56.97 91 VAL A N 1
ATOM 711 C CA . VAL A 1 91 ? -32.857 17.383 39.081 1.00 56.97 91 VAL A CA 1
ATOM 712 C C . VAL A 1 91 ? -33.675 17.224 40.368 1.00 56.97 91 VAL A C 1
ATOM 714 O O . VAL A 1 91 ? -33.719 16.152 40.961 1.00 56.97 91 VAL A O 1
ATOM 717 N N . LYS A 1 92 ? -34.375 18.292 40.778 1.00 55.44 92 LYS A N 1
ATOM 718 C CA . LYS A 1 92 ? -35.144 18.416 42.041 1.00 55.44 92 LYS A CA 1
ATOM 719 C C . LYS A 1 92 ? -36.306 17.413 42.224 1.00 55.44 92 LYS A C 1
ATOM 721 O O . LYS A 1 92 ? -36.860 17.329 43.315 1.00 55.44 92 LYS A O 1
ATOM 726 N N . ARG A 1 93 ? -36.712 16.678 41.180 1.00 55.78 93 ARG A N 1
ATOM 727 C CA . ARG A 1 93 ? -37.788 15.664 41.198 1.00 55.78 93 ARG A CA 1
ATOM 728 C C . ARG A 1 93 ? -37.385 14.461 40.334 1.00 55.78 93 ARG A C 1
ATOM 730 O O . ARG A 1 93 ? -37.372 14.556 39.109 1.00 55.78 93 ARG A O 1
ATOM 737 N N . VAL A 1 94 ? -37.074 13.333 40.972 1.00 58.38 94 VAL A N 1
ATOM 738 C CA . VAL A 1 94 ? -36.739 12.063 40.305 1.00 58.38 94 VAL A CA 1
ATOM 739 C C . VAL A 1 94 ? -38.017 11.366 39.848 1.00 58.38 94 VAL A C 1
ATOM 741 O O . VAL A 1 94 ? -38.924 11.168 40.652 1.00 58.38 94 VAL A O 1
ATOM 744 N N . ASN A 1 95 ? -38.088 10.976 38.570 1.00 63.12 95 ASN A N 1
ATOM 745 C CA . ASN A 1 95 ? -39.228 10.245 38.011 1.00 63.12 95 ASN A CA 1
ATOM 746 C C . ASN A 1 95 ? -38.876 8.738 37.890 1.00 63.12 95 ASN A C 1
ATOM 748 O O . ASN A 1 95 ? -38.194 8.338 36.937 1.00 63.12 95 ASN A O 1
ATOM 752 N N . PRO A 1 96 ? -39.275 7.886 38.856 1.00 65.81 96 PRO A N 1
ATOM 753 C CA . PRO A 1 96 ? -38.753 6.519 39.034 1.00 65.81 96 PRO A CA 1
ATOM 754 C C . PRO A 1 96 ? -39.078 5.563 37.874 1.00 65.81 96 PRO A C 1
ATOM 756 O O . PRO A 1 96 ? -38.350 4.606 37.606 1.00 65.81 96 PRO A O 1
ATOM 759 N N . SER A 1 97 ? -40.141 5.848 37.127 1.00 71.44 97 SER A N 1
ATOM 760 C CA . SER A 1 97 ? -40.572 5.093 35.946 1.00 71.44 97 SER A CA 1
ATOM 761 C C . SER A 1 97 ? -39.571 5.172 34.781 1.00 71.44 97 SER A C 1
ATOM 763 O O . SER A 1 97 ? -39.366 4.181 34.070 1.00 71.44 97 SER A O 1
ATOM 765 N N . LYS A 1 98 ? -38.877 6.308 34.612 1.00 67.31 98 LYS A N 1
ATOM 766 C CA . LYS A 1 98 ? -37.825 6.456 33.589 1.00 67.31 98 LYS A CA 1
ATOM 767 C C . LYS A 1 98 ? -36.537 5.726 33.972 1.00 67.31 98 LYS A C 1
ATOM 769 O O . LYS A 1 98 ? -35.976 5.028 33.129 1.00 67.31 98 LYS A O 1
ATOM 774 N N . VAL A 1 99 ? -36.129 5.789 35.241 1.00 68.44 99 VAL A N 1
ATOM 775 C CA . VAL A 1 99 ? -34.924 5.104 35.755 1.00 68.44 99 VAL A CA 1
ATOM 776 C C . VAL A 1 99 ? -35.018 3.587 35.549 1.00 68.44 99 VAL A C 1
ATOM 778 O O . VAL A 1 99 ? -34.094 2.965 35.024 1.00 68.44 99 VAL A O 1
ATOM 781 N N . ARG A 1 100 ? -36.188 2.998 35.836 1.00 77.62 100 ARG A N 1
ATOM 782 C CA . ARG A 1 100 ? -36.448 1.557 35.649 1.00 77.62 100 ARG A CA 1
ATOM 783 C C . ARG A 1 100 ? -36.445 1.113 34.180 1.00 77.62 100 ARG A C 1
ATOM 785 O O . ARG A 1 100 ? -36.293 -0.072 33.877 1.00 77.62 100 AR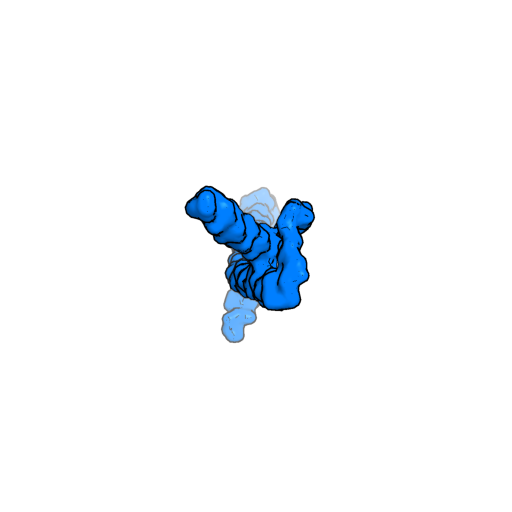G A O 1
ATOM 792 N N . THR A 1 101 ? -36.647 2.045 33.250 1.00 78.19 101 THR A N 1
ATOM 793 C CA . THR A 1 101 ? -36.590 1.775 31.806 1.00 78.19 101 THR A CA 1
ATOM 794 C C . THR A 1 101 ? -35.143 1.772 31.311 1.00 78.19 101 THR A C 1
ATOM 796 O O . THR A 1 101 ? -34.763 0.879 30.554 1.00 78.19 101 THR A O 1
ATOM 799 N N . HIS A 1 102 ? -34.314 2.694 31.810 1.00 76.25 102 HIS A N 1
ATOM 800 C CA . HIS A 1 102 ? -32.876 2.734 31.522 1.00 76.25 102 HIS A CA 1
ATOM 801 C C . HIS A 1 102 ? -32.119 1.536 32.101 1.00 76.25 102 HIS A C 1
ATOM 803 O O . HIS A 1 102 ? -31.353 0.905 31.376 1.00 76.25 102 HIS A O 1
ATOM 809 N N . GLN A 1 103 ? -32.397 1.143 33.349 1.00 74.06 103 GLN A N 1
ATOM 810 C CA . GLN A 1 103 ? -31.790 -0.055 33.949 1.00 74.06 103 GLN A CA 1
ATOM 811 C C . GLN A 1 103 ? -32.119 -1.337 33.167 1.00 74.06 103 GLN A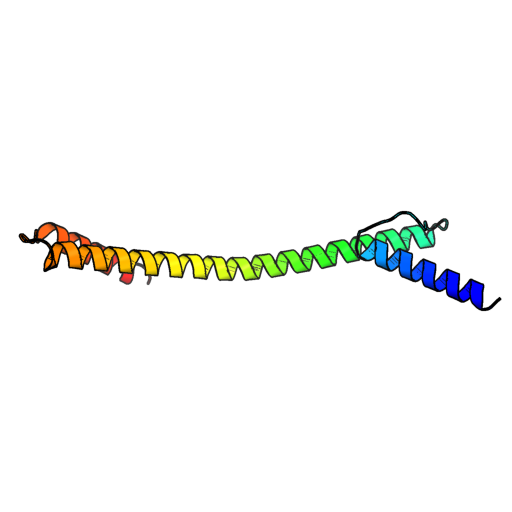 C 1
ATOM 813 O O . GLN A 1 103 ? -31.241 -2.168 32.948 1.00 74.06 103 GLN A O 1
ATOM 818 N N . ARG A 1 104 ? -33.359 -1.484 32.673 1.00 80.38 104 ARG A N 1
ATOM 819 C CA . ARG A 1 104 ? -33.743 -2.635 31.835 1.00 80.38 104 ARG A CA 1
ATOM 820 C C . ARG A 1 104 ? -32.999 -2.676 30.501 1.00 80.38 104 ARG A C 1
ATOM 822 O O . ARG A 1 104 ? -32.635 -3.761 30.055 1.00 80.38 104 ARG A O 1
ATOM 829 N N . LYS A 1 105 ? -32.764 -1.524 29.863 1.00 77.31 105 LYS A N 1
ATOM 830 C CA . LYS A 1 105 ? -31.972 -1.457 28.623 1.00 77.31 105 LYS A CA 1
ATOM 831 C C . LYS A 1 105 ? -30.502 -1.806 28.863 1.00 77.31 105 LYS A C 1
ATOM 833 O O . LYS A 1 105 ? -29.933 -2.542 28.067 1.00 77.31 105 LYS A O 1
ATOM 838 N N . PHE A 1 106 ? -29.924 -1.344 29.971 1.00 76.94 106 PHE A N 1
ATOM 839 C CA . PHE A 1 106 ? -28.545 -1.659 30.354 1.00 76.94 106 PHE A CA 1
ATOM 840 C C . PHE A 1 106 ? -28.341 -3.159 30.609 1.00 76.94 106 PHE A C 1
ATOM 842 O O . PHE A 1 106 ? -27.440 -3.765 30.038 1.00 76.94 106 PHE A O 1
ATOM 849 N N . L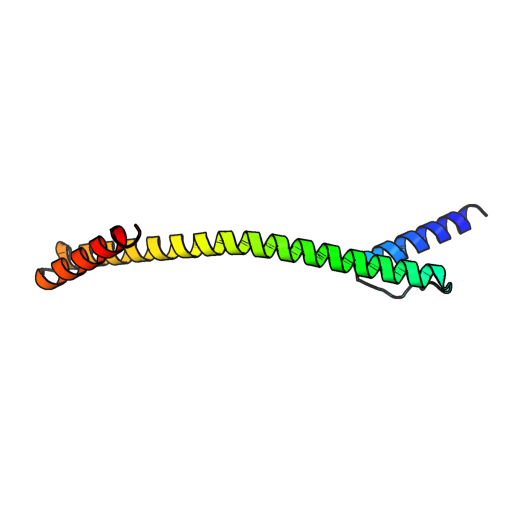EU A 1 107 ? -29.236 -3.787 31.379 1.00 77.44 107 LEU A N 1
ATOM 850 C CA . LEU A 1 107 ? -29.174 -5.227 31.647 1.00 77.44 107 LEU A CA 1
ATOM 851 C C . LEU A 1 107 ? -29.305 -6.068 30.368 1.00 77.44 107 LEU A C 1
ATOM 853 O O . LEU A 1 107 ? -28.588 -7.052 30.218 1.00 77.44 107 LEU A O 1
ATOM 857 N N . ARG A 1 108 ? -30.158 -5.663 29.416 1.00 78.38 108 ARG A N 1
ATOM 858 C CA . ARG A 1 108 ? -30.265 -6.333 28.105 1.00 78.38 108 ARG A CA 1
ATOM 859 C C . ARG A 1 108 ? -29.012 -6.178 27.247 1.00 78.38 108 ARG A C 1
ATOM 861 O O . ARG A 1 108 ? -28.670 -7.112 26.536 1.00 78.38 108 ARG A O 1
ATOM 868 N N . ALA A 1 109 ? -28.335 -5.034 27.313 1.00 70.56 109 ALA A N 1
ATOM 869 C CA . ALA A 1 109 ? -27.088 -4.821 26.581 1.00 70.56 109 ALA A CA 1
ATOM 870 C C . ALA A 1 109 ? -25.941 -5.710 27.098 1.00 70.56 109 ALA A C 1
ATOM 872 O O . ALA A 1 109 ? -25.066 -6.070 26.320 1.00 70.56 109 ALA A O 1
ATOM 873 N N . ILE A 1 110 ? -25.969 -6.085 28.383 1.00 74.81 110 ILE A N 1
ATOM 874 C CA . ILE A 1 110 ? -24.997 -7.007 28.994 1.00 74.81 110 ILE A CA 1
ATOM 875 C C . ILE A 1 110 ? -25.362 -8.470 28.709 1.00 74.81 110 ILE A C 1
ATOM 877 O O . ILE A 1 110 ? -24.487 -9.266 28.395 1.00 74.81 110 ILE A O 1
ATOM 881 N N . HIS A 1 111 ? -26.647 -8.830 28.808 1.00 74.31 111 HIS A N 1
ATOM 882 C CA . HIS A 1 111 ? -27.093 -10.219 28.643 1.00 74.31 111 HIS A CA 1
ATOM 883 C C . HIS A 1 111 ? -27.267 -10.666 27.183 1.00 74.31 111 HIS A C 1
ATOM 885 O O . HIS A 1 111 ? -27.258 -11.859 26.923 1.00 74.31 111 HIS A O 1
ATOM 891 N N . GLY A 1 112 ? -27.444 -9.748 26.226 1.00 60.06 112 GLY A N 1
ATOM 892 C CA . GLY A 1 112 ? -27.654 -10.080 24.808 1.00 60.06 112 GLY A CA 1
ATOM 893 C C . GLY A 1 112 ? -26.381 -10.407 24.014 1.00 60.06 112 GLY A C 1
ATOM 894 O O . GLY A 1 112 ? -26.416 -10.345 22.790 1.00 60.06 112 GLY A O 1
ATOM 895 N N . GLN A 1 113 ? -25.260 -10.662 24.691 1.00 53.66 113 GLN A N 1
ATOM 896 C CA . GLN A 1 113 ? -23.938 -10.948 24.109 1.00 53.66 113 GLN A CA 1
ATOM 897 C C . GLN A 1 113 ? -23.424 -12.354 24.487 1.00 53.66 113 GLN A C 1
ATOM 899 O O . GLN A 1 113 ? -22.224 -12.604 24.400 1.00 53.66 113 GLN A O 1
ATOM 904 N N . VAL A 1 114 ? -24.317 -13.258 24.913 1.00 47.69 114 VAL A N 1
ATOM 905 C CA . VAL A 1 114 ? -24.037 -14.697 25.083 1.00 47.69 114 VAL A CA 1
ATOM 906 C C . VAL A 1 114 ? -24.904 -15.489 24.119 1.00 47.69 114 VAL A C 1
ATOM 908 O O . VAL A 1 114 ? -26.108 -15.155 24.030 1.00 47.69 114 VAL A O 1
#